Protein AF-A0A926IWY1-F1 (afdb_monomer_lite)

Structure (mmCIF, N/CA/C/O backbone):
data_AF-A0A926IWY1-F1
#
_entry.id   AF-A0A926IWY1-F1
#
loop_
_atom_site.group_PDB
_atom_site.id
_atom_site.type_symbol
_atom_site.label_atom_id
_atom_site.label_alt_id
_atom_site.label_comp_id
_atom_site.label_asym_id
_atom_site.label_entity_id
_atom_site.label_seq_id
_atom_site.pdbx_PDB_ins_code
_atom_site.Cartn_x
_atom_site.Cartn_y
_atom_site.Cartn_z
_atom_site.occupancy
_atom_site.B_iso_or_equiv
_atom_site.auth_seq_id
_atom_site.auth_comp_id
_atom_site.auth_asym_id
_atom_site.auth_atom_id
_atom_site.pdbx_PDB_model_num
ATOM 1 N N . THR A 1 1 ? 7.413 -0.223 5.290 1.00 95.44 1 THR A N 1
ATOM 2 C CA . THR A 1 1 ? 8.750 -0.422 4.678 1.00 95.44 1 THR A CA 1
ATOM 3 C C . THR A 1 1 ? 8.855 0.406 3.410 1.00 95.44 1 THR A C 1
ATOM 5 O O . THR A 1 1 ? 7.827 0.870 2.933 1.00 95.44 1 THR A O 1
ATOM 8 N N . ALA A 1 2 ? 10.064 0.572 2.862 1.00 95.94 2 ALA A N 1
ATOM 9 C CA . ALA A 1 2 ? 10.301 1.306 1.611 1.00 95.94 2 ALA A CA 1
ATOM 10 C C . ALA A 1 2 ? 9.913 0.532 0.337 1.00 95.94 2 ALA A C 1
ATOM 12 O O . ALA A 1 2 ? 10.122 1.031 -0.758 1.00 95.94 2 ALA A O 1
ATOM 13 N N . SER A 1 3 ? 9.407 -0.694 0.486 1.00 97.56 3 SE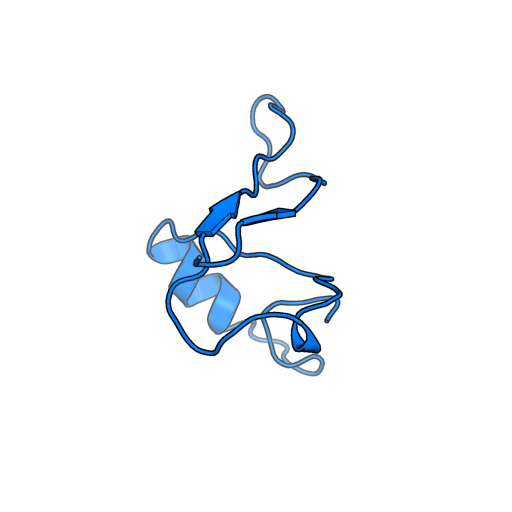R A N 1
ATOM 14 C CA . SER A 1 3 ? 8.915 -1.529 -0.603 1.00 97.56 3 SER A CA 1
ATOM 15 C C . SER A 1 3 ? 7.791 -2.437 -0.099 1.00 97.56 3 SER A C 1
ATOM 17 O O . SER A 1 3 ? 7.862 -2.869 1.058 1.00 97.56 3 SER A O 1
ATOM 19 N N . ILE A 1 4 ? 6.800 -2.758 -0.937 1.00 97.62 4 ILE A N 1
ATOM 20 C CA . ILE A 1 4 ? 5.826 -3.839 -0.660 1.00 97.62 4 ILE A CA 1
ATOM 21 C C . ILE A 1 4 ? 6.430 -5.249 -0.787 1.00 97.62 4 ILE A C 1
ATOM 23 O O . ILE A 1 4 ? 5.813 -6.225 -0.366 1.00 97.62 4 ILE A O 1
ATOM 27 N N . ASP A 1 5 ? 7.636 -5.366 -1.341 1.00 98.44 5 ASP A N 1
ATOM 28 C CA . ASP A 1 5 ? 8.387 -6.616 -1.399 1.00 98.44 5 ASP A CA 1
ATOM 29 C C . ASP A 1 5 ? 9.372 -6.758 -0.230 1.00 98.44 5 ASP A C 1
ATOM 31 O O . ASP A 1 5 ? 9.779 -5.793 0.425 1.00 98.44 5 ASP A O 1
ATOM 35 N N . TYR A 1 6 ? 9.809 -7.998 0.004 1.00 97.00 6 TYR A N 1
ATOM 36 C CA . TYR A 1 6 ? 10.920 -8.285 0.908 1.00 97.00 6 TYR A CA 1
ATOM 37 C C . TYR A 1 6 ? 12.190 -7.569 0.426 1.00 97.00 6 TYR A C 1
ATOM 39 O O . TYR A 1 6 ? 12.583 -7.720 -0.726 1.00 97.00 6 TYR A O 1
ATOM 47 N N . GLY A 1 7 ? 12.846 -6.805 1.306 1.00 96.00 7 GLY A N 1
ATOM 48 C CA . GLY A 1 7 ? 13.884 -5.836 0.915 1.00 96.00 7 GLY A CA 1
ATOM 49 C C . GLY A 1 7 ? 15.024 -6.389 0.040 1.00 96.00 7 GLY A C 1
ATOM 50 O O . GLY A 1 7 ? 15.353 -5.772 -0.967 1.00 96.00 7 GLY A O 1
ATOM 51 N N . PRO A 1 8 ? 15.619 -7.548 0.367 1.00 97.00 8 PRO A N 1
ATOM 52 C CA . PRO A 1 8 ? 16.642 -8.190 -0.468 1.00 97.00 8 PRO A CA 1
ATOM 53 C C . PRO A 1 8 ? 16.150 -8.801 -1.793 1.00 97.00 8 PRO A C 1
ATOM 55 O O . PRO A 1 8 ? 16.963 -9.347 -2.541 1.00 97.00 8 PRO A O 1
ATOM 58 N N . SER A 1 9 ? 14.845 -8.783 -2.075 1.00 97.38 9 SER A N 1
ATOM 59 C CA . SER A 1 9 ? 14.285 -9.364 -3.295 1.00 97.38 9 SER A CA 1
ATOM 60 C C . SER A 1 9 ? 14.846 -8.674 -4.535 1.00 97.38 9 SER A C 1
ATOM 62 O O . SER A 1 9 ? 14.896 -7.450 -4.626 1.00 97.38 9 SER A O 1
ATOM 64 N N . ARG A 1 10 ? 15.250 -9.482 -5.517 1.00 97.25 10 ARG A N 1
ATOM 65 C CA . ARG A 1 10 ? 15.670 -9.010 -6.847 1.00 97.25 10 ARG A CA 1
ATOM 66 C C . ARG A 1 10 ? 14.567 -9.193 -7.884 1.00 97.25 10 ARG A C 1
ATOM 68 O O . ARG A 1 10 ? 14.619 -8.591 -8.952 1.00 97.25 10 ARG A O 1
ATOM 75 N N . ASP A 1 11 ? 13.571 -10.005 -7.540 1.00 97.56 11 ASP A N 1
ATOM 76 C CA . ASP A 1 11 ? 12.512 -10.408 -8.447 1.00 97.56 11 ASP A CA 1
ATOM 77 C C . ASP A 1 11 ? 11.195 -9.679 -8.184 1.00 97.56 11 ASP A C 1
ATOM 79 O O . ASP A 1 11 ? 10.319 -9.766 -9.031 1.00 97.56 11 ASP A O 1
ATOM 83 N N . PHE A 1 12 ? 11.042 -8.941 -7.083 1.00 98.00 12 PHE A N 1
ATOM 84 C CA . PHE A 1 12 ? 9.845 -8.140 -6.767 1.00 98.00 12 PHE A CA 1
ATOM 85 C C . PHE A 1 12 ? 8.500 -8.853 -7.052 1.00 98.00 12 PHE A C 1
ATOM 87 O O . PHE A 1 12 ? 7.668 -8.340 -7.811 1.00 98.00 12 PHE A O 1
ATOM 94 N N . PRO A 1 13 ? 8.299 -10.087 -6.546 1.00 98.12 13 PRO A N 1
ATOM 95 C CA . PRO A 1 13 ? 7.119 -10.881 -6.867 1.00 98.12 13 PRO A CA 1
ATOM 96 C C . PRO A 1 13 ? 5.809 -10.202 -6.454 1.00 98.12 13 PRO A C 1
ATOM 98 O O . PRO A 1 13 ? 4.832 -10.319 -7.195 1.00 98.12 13 PRO A O 1
ATOM 101 N N . VAL A 1 14 ? 5.775 -9.469 -5.333 1.00 98.19 14 VAL A N 1
ATOM 102 C CA . VAL A 1 14 ? 4.557 -8.775 -4.887 1.00 98.19 14 VAL A CA 1
ATOM 103 C C . VAL A 1 14 ? 4.194 -7.675 -5.878 1.00 98.19 14 VAL A C 1
ATOM 105 O O . VAL A 1 14 ? 3.049 -7.638 -6.326 1.00 98.19 14 VAL A O 1
ATOM 108 N N . HIS A 1 15 ? 5.157 -6.851 -6.309 1.00 98.44 15 HIS A N 1
ATOM 109 C CA . HIS A 1 15 ? 4.907 -5.857 -7.359 1.00 98.44 15 HIS A CA 1
ATOM 110 C C . HIS A 1 15 ? 4.376 -6.494 -8.642 1.00 98.44 15 HIS A C 1
ATOM 112 O O . HIS A 1 15 ? 3.392 -6.009 -9.195 1.00 98.44 15 HIS A O 1
ATOM 118 N N . ARG A 1 16 ? 5.008 -7.571 -9.130 1.00 98.06 16 ARG A N 1
ATOM 119 C CA . ARG A 1 16 ? 4.604 -8.194 -10.402 1.00 98.06 16 ARG A CA 1
ATOM 120 C C . ARG A 1 16 ? 3.196 -8.762 -10.337 1.00 98.06 16 ARG A C 1
ATOM 122 O O . ARG A 1 16 ? 2.422 -8.534 -11.260 1.00 98.06 16 ARG A O 1
ATOM 129 N N . VAL A 1 17 ? 2.875 -9.493 -9.272 1.00 98.44 17 VAL A N 1
ATOM 130 C CA . VAL A 1 17 ? 1.556 -10.116 -9.115 1.00 98.44 17 VAL A CA 1
ATOM 131 C C . VAL A 1 17 ? 0.479 -9.051 -8.911 1.00 98.44 17 VAL A C 1
ATOM 133 O O . VAL A 1 17 ? -0.534 -9.088 -9.603 1.00 98.44 17 VAL A O 1
ATOM 136 N N . ALA A 1 18 ? 0.701 -8.086 -8.013 1.00 98.25 18 ALA A N 1
ATOM 137 C CA . ALA A 1 18 ? -0.281 -7.045 -7.718 1.00 98.25 18 ALA A CA 1
ATOM 138 C C . ALA A 1 18 ? -0.521 -6.121 -8.922 1.00 98.25 18 ALA A C 1
ATOM 140 O O . ALA A 1 18 ? -1.667 -5.911 -9.310 1.00 98.25 18 ALA A O 1
ATOM 141 N N . ALA A 1 19 ? 0.542 -5.630 -9.568 1.00 97.38 19 ALA A N 1
ATOM 142 C CA . ALA A 1 19 ? 0.412 -4.727 -10.711 1.00 97.38 19 ALA A CA 1
ATOM 143 C C . ALA A 1 19 ? -0.206 -5.416 -11.935 1.00 97.38 19 ALA A C 1
ATOM 145 O O . ALA A 1 19 ? -1.004 -4.801 -12.633 1.00 97.38 19 ALA A O 1
ATOM 146 N N . ALA A 1 20 ? 0.104 -6.696 -12.183 1.00 98.12 20 ALA A N 1
ATOM 147 C CA . ALA A 1 20 ? -0.547 -7.458 -13.253 1.00 98.12 20 ALA A CA 1
ATOM 148 C C . ALA A 1 20 ? -2.057 -7.655 -13.018 1.00 98.12 20 ALA A C 1
ATOM 150 O O . ALA A 1 20 ? -2.785 -7.935 -13.967 1.00 98.12 20 ALA A O 1
ATOM 151 N N . ALA A 1 21 ? -2.515 -7.515 -11.772 1.00 98.44 21 ALA A N 1
ATOM 152 C CA . ALA A 1 21 ? -3.917 -7.578 -11.380 1.00 98.44 21 ALA A CA 1
ATOM 153 C C . ALA A 1 21 ? -4.548 -6.186 -11.156 1.00 98.44 21 ALA A C 1
ATOM 155 O O . ALA A 1 21 ? -5.626 -6.108 -10.571 1.00 98.44 21 ALA A O 1
ATOM 156 N N . ASP A 1 22 ? -3.881 -5.101 -11.573 1.00 97.38 22 ASP A N 1
ATOM 157 C CA . ASP A 1 22 ? -4.303 -3.709 -11.340 1.00 97.38 22 ASP A CA 1
ATOM 158 C C . ASP A 1 22 ? -4.554 -3.368 -9.852 1.00 97.38 22 ASP A C 1
ATOM 160 O O . ASP A 1 22 ? -5.365 -2.505 -9.505 1.00 97.38 22 ASP A O 1
ATOM 164 N N . VAL A 1 23 ? -3.830 -4.028 -8.942 1.00 97.62 23 VAL A N 1
ATOM 165 C CA . VAL A 1 23 ? -3.878 -3.763 -7.500 1.00 97.62 23 VAL A CA 1
ATOM 166 C C . VAL A 1 23 ? -2.795 -2.755 -7.119 1.00 97.62 23 VAL A C 1
ATOM 168 O O . VAL A 1 23 ? -1.606 -2.963 -7.364 1.00 97.62 23 VAL A O 1
ATOM 171 N N . ALA A 1 24 ? -3.205 -1.661 -6.478 1.00 95.56 24 ALA A N 1
ATOM 172 C CA . ALA A 1 24 ? -2.297 -0.623 -6.002 1.00 95.56 24 ALA A CA 1
ATOM 173 C C . ALA A 1 24 ? -1.528 -1.045 -4.734 1.00 95.56 24 ALA A C 1
ATOM 175 O O . ALA A 1 24 ? -2.061 -1.736 -3.867 1.00 95.56 24 ALA A O 1
ATOM 176 N N . GLY A 1 25 ? -0.286 -0.568 -4.603 1.00 96.94 25 GLY A N 1
ATOM 177 C CA . GLY A 1 25 ? 0.549 -0.736 -3.411 1.00 96.94 25 GLY A CA 1
ATOM 178 C C . GLY A 1 25 ? 0.621 0.533 -2.558 1.00 96.94 25 GLY A C 1
ATOM 179 O O . GLY A 1 25 ? 0.589 1.647 -3.082 1.00 96.94 25 GLY A O 1
ATOM 180 N N . LEU A 1 26 ? 0.753 0.363 -1.239 1.00 97.62 26 LEU A N 1
ATOM 181 C CA . LEU A 1 26 ? 1.053 1.436 -0.289 1.00 97.62 26 LEU A CA 1
ATOM 182 C C . LEU A 1 26 ? 2.323 1.089 0.486 1.00 97.62 26 LEU A C 1
ATOM 184 O O . LEU A 1 26 ? 2.460 -0.001 1.035 1.00 97.62 26 LEU A O 1
ATOM 188 N N . GLU A 1 27 ? 3.239 2.045 0.558 1.00 98.12 27 GLU A N 1
ATOM 189 C CA . GLU A 1 27 ? 4.551 1.888 1.179 1.00 98.12 27 GLU A CA 1
ATOM 190 C C . GLU A 1 27 ? 4.755 2.973 2.233 1.00 98.12 27 GLU A C 1
ATOM 192 O O . GLU A 1 27 ? 4.068 3.993 2.244 1.00 98.12 27 GLU A O 1
ATOM 197 N N . ASN A 1 28 ? 5.714 2.758 3.134 1.00 98.00 28 ASN A N 1
ATOM 198 C CA . ASN A 1 28 ? 6.076 3.716 4.184 1.00 98.00 28 ASN A CA 1
ATOM 199 C C . ASN A 1 28 ? 4.907 4.164 5.084 1.00 98.00 28 ASN A C 1
ATOM 201 O O . ASN A 1 28 ? 4.923 5.268 5.625 1.00 98.00 28 ASN A O 1
ATOM 205 N N . LEU A 1 29 ? 3.905 3.300 5.271 1.00 98.06 29 LEU A N 1
ATOM 206 C CA . LEU A 1 29 ? 2.820 3.539 6.220 1.00 98.06 29 LEU A CA 1
ATOM 207 C C . LEU A 1 29 ? 3.347 3.628 7.660 1.00 98.06 29 LEU A C 1
ATOM 209 O O . LEU A 1 29 ? 4.354 3.010 8.015 1.00 98.06 29 LEU A O 1
ATOM 213 N N . THR A 1 30 ? 2.630 4.388 8.484 1.00 97.88 30 THR A N 1
ATOM 214 C CA . THR A 1 30 ? 2.908 4.611 9.907 1.00 97.88 30 THR A CA 1
ATOM 215 C C . THR A 1 30 ? 1.610 4.531 10.712 1.00 97.88 30 THR A C 1
ATOM 217 O O . THR A 1 30 ? 0.530 4.612 10.127 1.00 97.88 30 THR A O 1
ATOM 220 N N . GLY A 1 31 ? 1.706 4.364 12.034 1.00 97.38 31 GLY A N 1
ATOM 221 C CA . GLY A 1 31 ? 0.548 4.280 12.935 1.00 97.38 31 GLY A CA 1
ATOM 222 C C . GLY A 1 31 ? -0.314 3.027 12.750 1.00 97.38 31 GLY A C 1
ATOM 223 O O . GLY A 1 31 ? -1.472 3.021 13.150 1.00 97.38 31 GLY A O 1
ATOM 224 N N . LEU A 1 32 ? 0.221 1.977 12.115 1.00 97.50 32 LEU A N 1
ATOM 225 C CA . LEU A 1 32 ? -0.507 0.724 11.873 1.00 97.50 32 LEU A CA 1
ATOM 226 C C . LEU A 1 32 ? -0.850 -0.015 13.173 1.00 97.50 32 LEU A C 1
ATOM 228 O O . LEU A 1 32 ? -1.842 -0.729 13.227 1.00 97.50 32 LEU A O 1
ATOM 232 N N . ASP A 1 33 ? -0.053 0.191 14.218 1.00 97.75 33 ASP A N 1
ATOM 233 C CA . ASP A 1 33 ? -0.260 -0.311 15.578 1.00 97.75 33 ASP A CA 1
ATOM 234 C C . ASP A 1 33 ? -1.492 0.290 16.275 1.00 97.75 33 ASP A C 1
ATOM 236 O O . ASP A 1 33 ? -1.956 -0.247 17.276 1.00 97.75 33 ASP A O 1
ATOM 240 N N . GLN A 1 34 ? -2.039 1.385 15.741 1.00 97.19 34 GLN A N 1
ATOM 241 C CA . GLN A 1 34 ? -3.250 2.039 16.248 1.00 97.19 34 GLN A CA 1
ATOM 242 C C . GLN A 1 34 ? -4.525 1.552 15.541 1.00 97.19 34 GLN A C 1
ATOM 244 O O . GLN A 1 34 ? -5.618 2.015 15.869 1.00 97.19 34 GLN A O 1
ATOM 249 N N . LEU A 1 35 ? -4.407 0.659 14.551 1.00 97.81 35 LEU A N 1
ATOM 250 C CA . LEU A 1 35 ? -5.546 0.148 13.792 1.00 97.81 35 LEU A CA 1
ATOM 251 C C . LEU A 1 35 ? -6.071 -1.160 14.403 1.00 97.81 35 LEU A C 1
ATOM 253 O O . LEU A 1 35 ? -5.271 -2.013 14.790 1.00 97.81 35 LEU A O 1
ATOM 257 N N . PRO A 1 36 ? -7.400 -1.370 14.450 1.00 97.44 36 PRO A N 1
ATOM 258 C CA . PRO A 1 36 ? -7.950 -2.691 14.723 1.00 97.44 36 PRO A CA 1
ATOM 259 C C . PRO A 1 36 ? -7.635 -3.644 13.561 1.00 97.44 36 PRO A C 1
ATOM 261 O O . PRO A 1 36 ? -7.461 -3.213 12.420 1.00 97.44 36 PRO A O 1
ATOM 264 N N . GLU A 1 37 ? -7.632 -4.953 13.826 1.00 97.00 37 GLU A N 1
ATOM 265 C CA . GLU A 1 37 ? -7.399 -5.970 12.787 1.00 97.00 37 GLU A CA 1
ATOM 266 C C . GLU A 1 37 ? -8.428 -5.895 11.645 1.00 97.00 37 GLU A C 1
ATOM 268 O O . GLU A 1 37 ? -8.114 -6.212 10.499 1.00 97.00 37 GLU A O 1
ATOM 273 N N . THR A 1 38 ? -9.660 -5.468 11.946 1.00 97.50 38 THR A N 1
ATOM 274 C CA . THR A 1 38 ? -10.743 -5.297 10.969 1.00 97.50 38 THR A CA 1
ATOM 275 C C . THR A 1 38 ? -11.634 -4.102 11.326 1.00 97.50 38 THR A C 1
ATOM 277 O O . THR A 1 38 ? -11.635 -3.629 12.459 1.00 97.50 38 THR A O 1
ATOM 280 N N . GLY A 1 39 ? -12.402 -3.603 10.350 1.00 97.38 39 GLY A N 1
ATOM 281 C CA . GLY A 1 39 ? -13.431 -2.573 10.559 1.00 97.38 39 GLY A CA 1
ATOM 282 C C . GLY A 1 39 ? -12.991 -1.126 10.311 1.00 97.38 39 GLY A C 1
ATOM 283 O O . GLY A 1 39 ? -13.847 -0.262 10.146 1.00 97.38 39 GLY A O 1
ATOM 284 N N . ALA A 1 40 ? -11.687 -0.849 10.217 1.00 98.06 40 ALA A N 1
ATOM 285 C CA . ALA A 1 40 ? -11.195 0.472 9.827 1.00 98.06 40 ALA A CA 1
ATOM 286 C C . ALA A 1 40 ? -11.343 0.722 8.315 1.00 98.06 40 ALA A C 1
ATOM 288 O O . ALA A 1 40 ? -11.178 -0.185 7.497 1.00 98.06 40 ALA A O 1
ATOM 289 N N . TRP A 1 41 ? -11.576 1.980 7.940 1.00 98.00 41 TRP A N 1
ATOM 290 C CA . TRP A 1 41 ? -11.527 2.437 6.549 1.00 98.00 41 TRP A CA 1
ATOM 291 C C . TRP A 1 41 ? -10.207 3.143 6.262 1.00 98.00 41 TRP A C 1
ATOM 293 O O . TRP A 1 41 ? -9.831 4.053 6.995 1.00 98.00 41 TRP A O 1
ATOM 303 N N . ILE A 1 42 ? -9.534 2.786 5.165 1.00 97.31 42 ILE A N 1
ATOM 304 C CA . ILE A 1 42 ? -8.316 3.466 4.702 1.00 97.31 42 ILE A CA 1
ATOM 305 C C . ILE A 1 42 ? -8.651 4.399 3.540 1.00 97.31 42 ILE A C 1
ATOM 307 O O . ILE A 1 42 ? -9.255 3.985 2.551 1.00 97.31 42 ILE A O 1
ATOM 311 N N . ILE A 1 43 ? -8.210 5.653 3.635 1.00 98.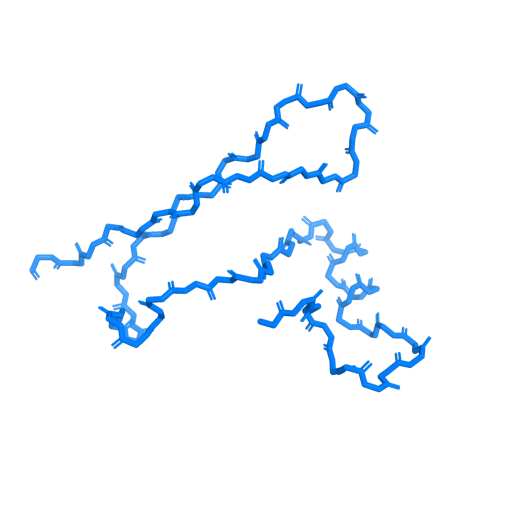12 43 ILE A N 1
ATOM 312 C CA . ILE A 1 43 ? -8.300 6.644 2.559 1.00 98.12 43 ILE A CA 1
ATOM 313 C C . ILE A 1 43 ? -6.876 6.974 2.108 1.00 98.12 43 ILE A C 1
ATOM 315 O O . ILE A 1 43 ? -6.077 7.527 2.866 1.00 98.12 43 ILE A O 1
ATOM 319 N N . ALA A 1 44 ? -6.558 6.631 0.859 1.00 97.56 44 ALA A N 1
ATOM 320 C CA . ALA A 1 44 ? -5.224 6.771 0.282 1.00 97.56 44 ALA A CA 1
ATOM 321 C C . ALA A 1 44 ? -5.320 7.292 -1.160 1.00 97.56 44 ALA A C 1
ATOM 323 O O . ALA A 1 44 ? -5.280 6.534 -2.125 1.00 97.56 44 ALA A O 1
ATOM 324 N N . LEU A 1 45 ? -5.495 8.608 -1.301 1.00 97.06 45 LEU A N 1
ATOM 325 C CA . LEU A 1 45 ? -5.720 9.269 -2.590 1.00 97.06 45 LEU A CA 1
ATOM 326 C C . LEU A 1 45 ? -4.404 9.875 -3.117 1.00 97.06 45 LEU A C 1
ATOM 328 O O . LEU A 1 45 ? -3.953 10.881 -2.562 1.00 97.06 45 LEU A O 1
ATOM 332 N N . PRO A 1 46 ? -3.766 9.302 -4.156 1.00 96.88 46 PRO A N 1
ATOM 333 C CA . PRO A 1 46 ? -2.529 9.843 -4.710 1.00 96.88 46 PRO A CA 1
ATOM 334 C C . PRO A 1 46 ? -2.743 11.149 -5.469 1.00 96.88 46 PRO A C 1
ATOM 336 O O . PRO A 1 46 ? -3.838 11.458 -5.943 1.00 96.88 46 PRO A O 1
ATOM 339 N N . MET A 1 47 ? -1.661 11.917 -5.626 1.00 97.56 47 MET A N 1
ATOM 340 C CA . MET A 1 47 ? -1.669 13.088 -6.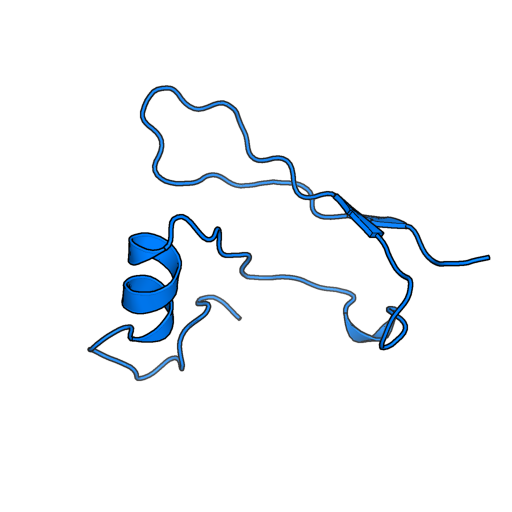503 1.00 97.56 47 MET A CA 1
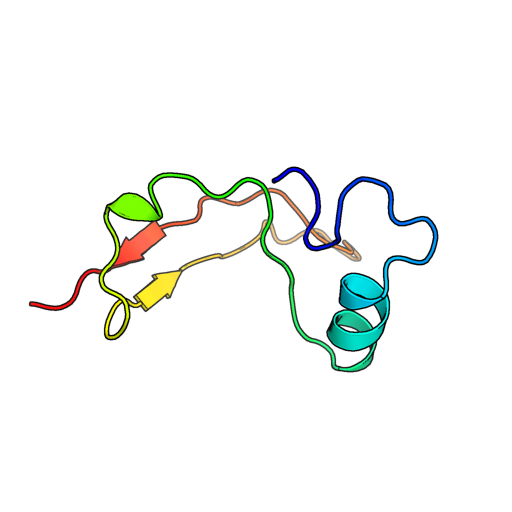ATOM 341 C C . MET A 1 47 ? -2.054 12.694 -7.936 1.00 97.56 47 MET A C 1
ATOM 343 O O . MET A 1 47 ? -1.567 11.703 -8.481 1.00 97.56 47 MET A O 1
ATOM 347 N N . LYS A 1 48 ? -2.889 13.514 -8.585 1.00 97.25 48 LYS A N 1
ATOM 348 C CA . LYS A 1 48 ? -3.356 13.280 -9.959 1.00 97.25 48 LYS A CA 1
ATOM 349 C C . LYS A 1 48 ? -2.295 13.687 -10.989 1.00 97.25 48 LYS A C 1
ATOM 351 O O . LYS A 1 48 ? -2.384 14.744 -11.611 1.00 97.25 48 LYS A O 1
ATOM 356 N N . ILE A 1 49 ? -1.282 12.843 -11.161 1.00 97.75 49 ILE A N 1
ATOM 357 C CA . ILE A 1 49 ? -0.166 13.059 -12.093 1.00 97.75 49 ILE A CA 1
ATOM 358 C C . ILE A 1 49 ? -0.516 12.459 -13.463 1.00 97.75 49 ILE A C 1
ATOM 360 O O . ILE A 1 49 ? -0.822 11.272 -13.571 1.00 97.75 49 ILE A O 1
ATOM 364 N N . LYS A 1 50 ? -0.467 13.261 -14.537 1.00 97.88 50 LYS A N 1
ATOM 365 C CA . LYS A 1 50 ? -0.741 12.782 -15.906 1.00 97.88 50 LYS A CA 1
ATOM 366 C C . LYS A 1 50 ? 0.289 11.720 -16.314 1.00 97.88 50 LYS A C 1
ATOM 368 O O . LYS A 1 50 ? 1.468 12.035 -16.418 1.00 97.88 50 LYS A O 1
ATOM 373 N N . GLY A 1 51 ? -0.172 10.494 -16.576 1.00 97.06 51 GLY A N 1
ATOM 374 C CA . GLY A 1 51 ? 0.688 9.363 -16.953 1.00 97.06 51 GLY A CA 1
ATOM 375 C C . GLY A 1 51 ? 1.574 8.833 -15.818 1.00 97.06 51 GLY A C 1
ATOM 376 O O . GLY A 1 51 ? 2.540 8.131 -16.095 1.00 97.06 51 GLY A O 1
ATOM 377 N N . GLY A 1 52 ? 1.291 9.191 -14.561 1.00 96.56 52 GLY A N 1
ATOM 378 C CA . GLY A 1 52 ? 2.068 8.721 -13.415 1.00 96.56 52 GLY A CA 1
ATOM 379 C C . GLY A 1 52 ? 1.827 7.240 -13.115 1.00 96.56 52 GLY A C 1
ATOM 380 O O . GLY A 1 52 ? 0.694 6.771 -13.186 1.00 96.56 52 GLY A O 1
ATOM 381 N N . SER A 1 53 ? 2.887 6.524 -12.734 1.00 95.75 53 SER A N 1
ATOM 382 C CA . SER A 1 53 ? 2.814 5.145 -12.222 1.00 95.75 53 SER A CA 1
ATOM 383 C C . SER A 1 53 ? 2.481 5.070 -10.727 1.00 95.75 53 SER A C 1
ATOM 385 O O . SER A 1 53 ? 2.155 4.006 -10.215 1.00 95.75 53 SER A O 1
ATOM 387 N N . GLY A 1 54 ? 2.576 6.198 -10.023 1.00 96.44 54 GLY A N 1
ATOM 388 C CA . GLY A 1 54 ? 2.329 6.347 -8.594 1.00 96.44 54 GLY A CA 1
ATOM 389 C C . GLY A 1 54 ? 2.635 7.778 -8.153 1.00 96.44 54 GLY A C 1
ATOM 390 O O . GLY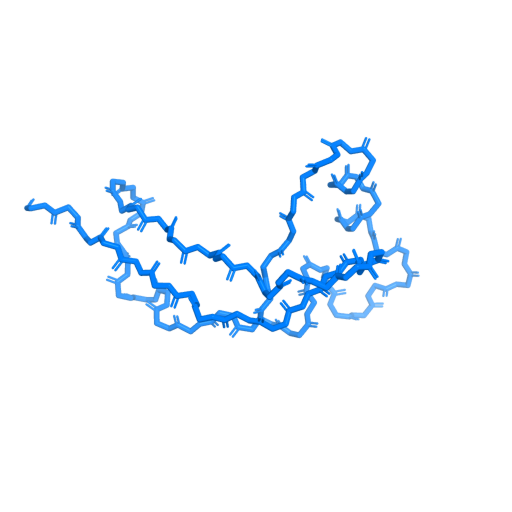 A 1 54 ? 3.079 8.608 -8.951 1.00 96.44 54 GLY A O 1
ATOM 391 N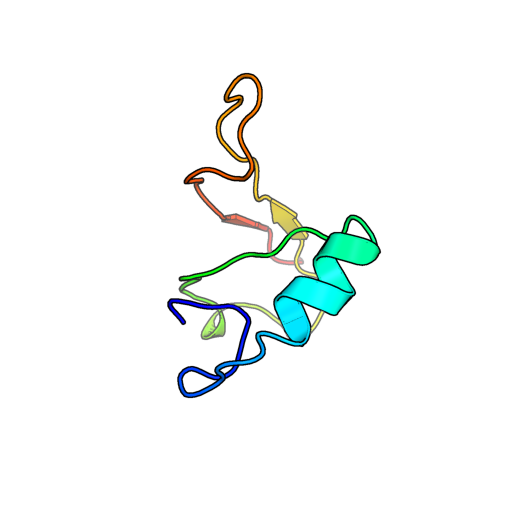 N . GLY A 1 55 ? 2.399 8.091 -6.882 1.00 96.62 55 GLY A N 1
ATOM 392 C CA . GLY A 1 55 ? 2.725 9.400 -6.328 1.00 96.62 55 GLY A CA 1
ATOM 393 C C . GLY A 1 55 ? 2.559 9.445 -4.811 1.00 96.62 55 GLY A C 1
ATOM 394 O O . GLY A 1 55 ? 1.801 8.644 -4.261 1.00 96.62 55 GLY A O 1
ATOM 395 N N . PRO A 1 56 ? 3.254 10.371 -4.126 1.00 97.50 56 PRO A N 1
ATOM 396 C CA . PRO A 1 56 ? 3.074 10.567 -2.696 1.00 97.50 56 PRO A CA 1
ATOM 397 C C . PRO A 1 56 ? 1.628 10.950 -2.377 1.00 97.50 56 PRO A C 1
ATOM 399 O O . PRO A 1 56 ? 0.926 11.568 -3.184 1.00 97.50 56 PRO A O 1
ATOM 402 N N . LEU A 1 57 ? 1.196 10.577 -1.176 1.00 97.81 57 LEU A N 1
ATOM 403 C CA . LEU A 1 57 ? -0.150 10.821 -0.682 1.00 97.81 57 LEU A CA 1
ATOM 404 C C . LEU A 1 57 ? -0.161 10.964 0.834 1.00 97.81 57 LEU A C 1
ATOM 406 O O . LEU A 1 57 ? 0.801 10.604 1.515 1.00 97.81 57 LEU A O 1
ATOM 410 N N . ARG A 1 58 ? -1.276 11.464 1.367 1.00 98.25 58 ARG A N 1
ATOM 411 C CA . ARG A 1 58 ? -1.557 11.432 2.803 1.00 98.25 58 ARG A CA 1
ATOM 412 C C . ARG A 1 58 ? -2.520 10.285 3.091 1.00 98.25 58 ARG A C 1
ATOM 414 O O . ARG A 1 58 ? -3.710 10.414 2.828 1.00 98.25 58 ARG A O 1
ATOM 421 N N . ALA A 1 59 ? -1.996 9.179 3.616 1.00 98.06 59 ALA A N 1
ATOM 422 C CA . ALA A 1 59 ? -2.815 8.055 4.051 1.00 98.06 59 ALA A CA 1
ATOM 423 C C . ALA A 1 59 ? -3.447 8.403 5.400 1.00 98.06 59 ALA A C 1
ATOM 425 O O . ALA A 1 59 ? -2.750 8.874 6.305 1.00 98.06 59 ALA A O 1
ATOM 426 N N . ILE A 1 60 ? -4.752 8.190 5.523 1.00 98.38 60 ILE A N 1
ATOM 427 C CA . ILE A 1 60 ? -5.485 8.314 6.785 1.00 98.38 60 ILE A CA 1
ATOM 428 C C . ILE A 1 60 ? -6.374 7.088 6.980 1.00 98.38 60 ILE A C 1
ATOM 430 O O . ILE A 1 60 ? -6.782 6.452 6.006 1.00 98.38 60 ILE A O 1
ATOM 434 N N . ALA A 1 61 ? -6.680 6.784 8.237 1.00 98.38 61 ALA A N 1
ATOM 435 C CA . ALA A 1 61 ? -7.634 5.755 8.609 1.00 98.38 61 ALA A CA 1
ATOM 436 C C . ALA A 1 61 ? -8.802 6.379 9.382 1.00 98.38 61 ALA A C 1
ATOM 438 O O . ALA A 1 61 ? -8.587 7.264 10.211 1.00 98.38 61 ALA A O 1
ATOM 439 N N . LEU A 1 62 ? -10.022 5.917 9.113 1.00 98.31 62 LEU A N 1
ATOM 440 C CA . LEU A 1 62 ? -11.187 6.144 9.965 1.00 98.31 62 LEU A CA 1
ATOM 441 C C . LEU A 1 62 ? -11.394 4.878 10.797 1.00 98.31 62 LEU A C 1
ATOM 443 O O . LEU A 1 62 ? -11.488 3.784 10.236 1.00 98.31 62 LEU A O 1
ATOM 447 N N . LEU A 1 63 ? -11.410 5.026 12.120 1.00 97.56 63 LEU A N 1
ATOM 448 C CA . LEU A 1 63 ? -11.606 3.913 13.043 1.00 97.56 63 LEU A CA 1
ATOM 449 C C . LEU A 1 63 ? -13.099 3.571 13.156 1.00 97.56 63 LEU A C 1
ATOM 451 O O . LEU A 1 63 ? -13.926 4.467 12.977 1.00 97.56 63 LEU A O 1
ATOM 455 N N . PRO A 1 64 ? -13.445 2.298 13.416 1.00 94.31 64 PRO A N 1
ATOM 456 C CA . PRO A 1 64 ? -14.812 1.937 13.772 1.00 94.31 64 PRO A CA 1
ATOM 457 C C . PRO A 1 64 ? -15.222 2.624 15.086 1.00 94.31 64 PRO A C 1
ATOM 459 O O . PRO A 1 64 ? -14.358 2.919 15.915 1.00 94.31 64 PRO A O 1
ATOM 462 N N . ASP A 1 65 ? -16.527 2.869 15.240 1.00 86.12 65 ASP A N 1
ATOM 463 C CA . ASP A 1 65 ? -17.135 3.386 16.477 1.00 86.12 65 ASP A CA 1
ATOM 464 C C . ASP A 1 65 ? -17.009 2.401 17.655 1.00 86.12 65 ASP A C 1
ATOM 466 O O . ASP A 1 65 ? -17.082 1.168 17.420 1.00 86.12 65 ASP A O 1
#

Foldseek 3Di:
DQAPDDPPDPPNVVCVVCVVVVHDDDPPDPPPVVADPDDKDKDWDADPDVVDPGHDTDIDIDHDD

Sequence (65 aa):
TASIDYGPSRDFPVHRVAAAADVAGLENLTGLDQLPETGAWIIALPMKIKGGSGGPLRAIALLPD

Secondary structure (DSSP, 8-state):
---SS-TT-SS-HHHHHHHHTTPPP--S---GGGS-SSSPEEE------TT-S------EEEPP-

Radius of gyration: 13.75 Å; chains: 1; bounding box: 34×24×33 Å

pLDDT: mean 97.28, std 1.61, range [86.12, 98.44]